Protein AF-R5EYQ6-F1 (afdb_monomer)

Sequence (93 aa):
MSRKNGRQNLSRTGDRETVYLKNVVTGPNIQVGDYTIYNVFVHDPRNFEKNNVLYHYPVNGDKLKIGKFYSIACGAKFLFASGNHTMRSFSLA

Mean predicted aligned error: 6.98 Å

pLDDT: mean 86.94, std 16.35, range [35.78, 98.0]

Solvent-accessible surface area (backbone atoms only — not comparable to full-atom values): 5867 Å² total; per-residue (Å²): 135,83,80,77,56,92,74,77,43,36,73,45,94,89,48,78,30,37,22,35,43,51,71,54,61,78,56,91,50,52,45,58,26,64,78,14,34,33,38,27,89,89,56,68,46,67,44,44,65,78,76,25,49,39,53,75,54,78,91,72,72,67,68,51,80,45,66,58,68,41,79,43,59,61,87,62,70,46,80,34,78,70,69,58,74,83,83,76,75,90,71,89,127

Secondary structure (DSSP, 8-state):
-----TTTTBSSTT-SSEEEHHHH---TTEEE-TT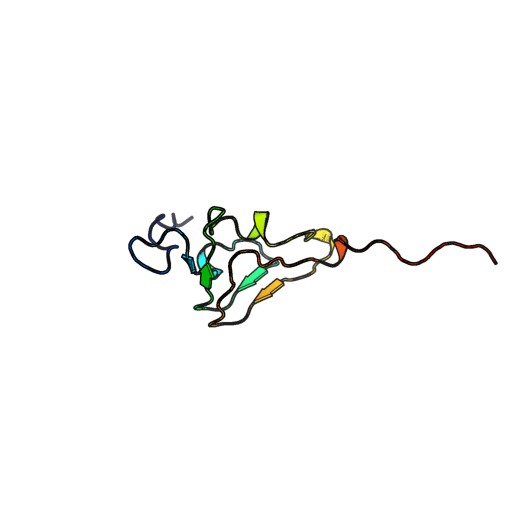-EEE-SSS-GGGHHHHHEES--GGG---EEE-SS-EEPTT--EE-GGGPPP-------

Foldseek 3Di:
DDPPDPQQQAPDVPDQFKGQLVVLDDDPQEAEEEQEMEGEDPDGSSCCCVPAEPQDDVVVVHHHHYYYNHYHYYPHHDYDPNVDDDPDDPDDD

Nearest PDB structures (foldseek):
  6x3c-assembly2_B  TM=8.855E-01  e=6.239E-05  Staphylococcus aureus
  1mr7-assembly1_C  TM=8.202E-01  e=7.070E-04  Enterococcus faecium
  1xat-assembly1_A  TM=7.891E-01  e=1.335E-02  Pseudomonas aeruginosa
  6mfk-assembly1_A  TM=8.001E-01  e=6.187E-02  Elizabethkingia anophelis
  6pua-assembly1_A  TM=7.308E-01  e=5.108E-02  Vibrio cholerae O1 biovar El Tor str. N16961

Radius of gyration: 16.55 Å; Cα contacts (8 Å, |Δi|>4): 139; chains: 1; bounding box: 60×28×34 Å

Structure (mmCIF, N/CA/C/O backbone):
data_AF-R5EYQ6-F1
#
_entry.id   AF-R5EYQ6-F1
#
loop_
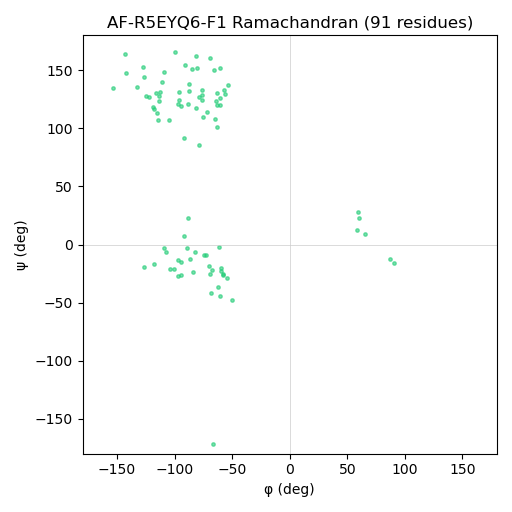_atom_site.group_PDB
_atom_site.id
_atom_site.type_symbol
_atom_site.label_atom_id
_atom_site.label_alt_id
_atom_site.label_comp_id
_atom_site.label_asym_id
_atom_site.label_entity_id
_atom_site.label_seq_id
_atom_site.pdbx_PDB_ins_code
_atom_site.Cartn_x
_atom_site.Cartn_y
_atom_site.Cartn_z
_atom_site.occupancy
_atom_site.B_iso_or_equiv
_atom_site.auth_seq_id
_atom_site.auth_comp_id
_atom_site.auth_asym_id
_atom_site.auth_atom_id
_atom_site.pdbx_PDB_model_num
ATOM 1 N N . MET A 1 1 ? -17.645 -16.324 -7.394 1.00 35.78 1 MET A N 1
ATOM 2 C CA . MET A 1 1 ? -17.170 -14.937 -7.172 1.00 35.78 1 MET A CA 1
ATOM 3 C C . MET A 1 1 ? -18.123 -14.203 -6.231 1.00 35.78 1 MET A C 1
ATOM 5 O O . MET A 1 1 ? -19.227 -13.878 -6.646 1.00 35.78 1 MET A O 1
ATOM 9 N N . SER A 1 2 ? -17.747 -13.971 -4.968 1.00 37.72 2 SER A N 1
ATOM 10 C CA . SER A 1 2 ? -18.587 -13.206 -4.031 1.00 37.72 2 SER A CA 1
ATOM 11 C C . SER A 1 2 ? -18.400 -11.705 -4.267 1.00 37.72 2 SER A C 1
ATOM 13 O O . SER A 1 2 ? -17.288 -11.189 -4.145 1.00 37.72 2 SER A O 1
ATOM 15 N N . ARG A 1 3 ? -19.477 -11.010 -4.652 1.00 39.84 3 ARG A N 1
ATOM 16 C CA . ARG A 1 3 ? -19.509 -9.551 -4.814 1.00 39.84 3 ARG A CA 1
ATOM 17 C C . ARG A 1 3 ? -19.258 -8.905 -3.446 1.00 39.84 3 ARG A C 1
ATOM 19 O O . ARG A 1 3 ? -20.167 -8.837 -2.623 1.00 39.84 3 ARG A O 1
ATOM 26 N N . LYS A 1 4 ? -18.035 -8.424 -3.188 1.00 45.81 4 LYS A N 1
ATOM 27 C CA . LYS A 1 4 ? -17.754 -7.605 -2.000 1.00 45.81 4 LYS A CA 1
ATOM 28 C C . LYS A 1 4 ? -18.535 -6.294 -2.124 1.00 45.81 4 LYS A C 1
ATOM 30 O O . LYS A 1 4 ? -18.244 -5.457 -2.972 1.00 45.81 4 LYS A O 1
ATOM 35 N N . ASN A 1 5 ? -19.580 -6.168 -1.313 1.00 41.31 5 ASN A N 1
ATOM 36 C CA . ASN A 1 5 ? -20.477 -5.020 -1.266 1.00 41.31 5 ASN A CA 1
ATOM 37 C C . ASN A 1 5 ? -19.669 -3.731 -1.004 1.00 41.31 5 ASN A C 1
ATOM 39 O O . ASN A 1 5 ? -18.880 -3.691 -0.062 1.00 41.31 5 ASN A O 1
ATOM 43 N N . GLY A 1 6 ? -19.859 -2.676 -1.805 1.00 47.09 6 GLY A N 1
ATOM 44 C CA . GLY A 1 6 ? -19.010 -1.467 -1.827 1.00 47.09 6 GLY A CA 1
ATOM 45 C C . GLY A 1 6 ? -18.947 -0.646 -0.526 1.00 47.09 6 GLY A C 1
ATOM 46 O O . GLY A 1 6 ? -18.211 0.338 -0.464 1.00 47.09 6 GLY A O 1
ATOM 47 N N . ARG A 1 7 ? -19.697 -1.051 0.508 1.00 48.62 7 ARG A N 1
ATOM 48 C CA . ARG A 1 7 ? -19.690 -0.495 1.871 1.00 48.62 7 ARG A CA 1
ATOM 49 C C . ARG A 1 7 ? -18.763 -1.239 2.850 1.00 48.62 7 ARG A C 1
ATOM 51 O O . ARG A 1 7 ? -18.452 -0.687 3.891 1.00 48.62 7 ARG A O 1
ATOM 58 N N . GLN A 1 8 ? -18.298 -2.448 2.518 1.00 51.50 8 GLN A N 1
ATOM 59 C CA . GLN A 1 8 ? -17.461 -3.308 3.386 1.00 51.50 8 GLN A CA 1
ATOM 60 C C . GLN A 1 8 ? -15.957 -2.953 3.355 1.00 51.50 8 GLN A C 1
ATOM 62 O O . GLN A 1 8 ? -15.156 -3.532 4.085 1.00 51.50 8 GLN A O 1
ATOM 67 N N . ASN A 1 9 ? -15.548 -2.030 2.481 1.00 60.91 9 ASN A N 1
ATOM 68 C CA . ASN A 1 9 ? -14.134 -1.688 2.282 1.00 60.91 9 ASN A CA 1
ATOM 69 C C . ASN A 1 9 ? -13.687 -0.453 3.075 1.00 60.91 9 ASN A C 1
ATOM 71 O O . ASN A 1 9 ? -12.490 -0.202 3.177 1.00 60.91 9 ASN A O 1
ATOM 75 N N . LEU A 1 10 ? -14.637 0.315 3.607 1.00 61.59 10 LEU A N 1
ATOM 76 C CA . LEU A 1 10 ? -14.383 1.543 4.353 1.00 61.59 10 LEU A CA 1
ATOM 77 C C . LEU A 1 10 ? -14.166 1.192 5.823 1.00 61.59 10 LEU A C 1
ATOM 79 O O . LEU A 1 10 ? -14.876 0.342 6.361 1.00 61.59 10 LEU A O 1
ATOM 83 N N . SER A 1 11 ? -13.184 1.820 6.468 1.00 68.75 11 SER A N 1
ATOM 84 C CA . SER A 1 11 ? -12.895 1.532 7.880 1.00 68.75 11 SER A CA 1
ATOM 85 C C . SER A 1 11 ? -14.001 2.033 8.818 1.00 68.75 11 SER A C 1
ATOM 87 O O . SER A 1 11 ? -14.170 1.496 9.912 1.00 68.75 11 SER A O 1
ATOM 89 N N . ARG A 1 12 ? -14.757 3.060 8.398 1.00 74.69 12 ARG A N 1
ATOM 90 C CA . ARG A 1 12 ? -15.804 3.735 9.178 1.00 74.69 12 ARG A CA 1
ATOM 91 C C . ARG A 1 12 ? -16.990 4.126 8.292 1.00 74.69 12 ARG A C 1
ATOM 93 O O . ARG A 1 12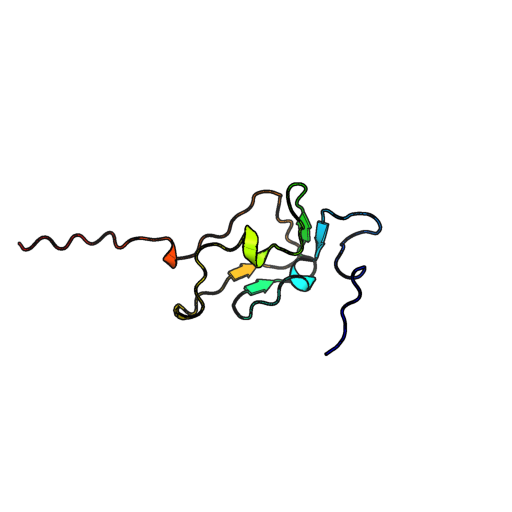 ? -16.822 4.472 7.125 1.00 74.69 12 ARG A O 1
ATOM 100 N N . THR A 1 13 ? -18.201 4.110 8.849 1.00 76.00 13 THR A N 1
ATOM 101 C CA . THR A 1 13 ? -19.420 4.538 8.142 1.00 76.00 13 THR A CA 1
ATOM 102 C C . THR A 1 13 ? -19.333 6.021 7.778 1.00 76.00 13 THR A C 1
ATOM 104 O O . THR A 1 13 ? -19.210 6.863 8.659 1.00 76.00 13 THR A O 1
ATOM 107 N N . GLY A 1 14 ? -19.407 6.341 6.484 1.00 79.44 14 GLY A N 1
ATOM 108 C CA 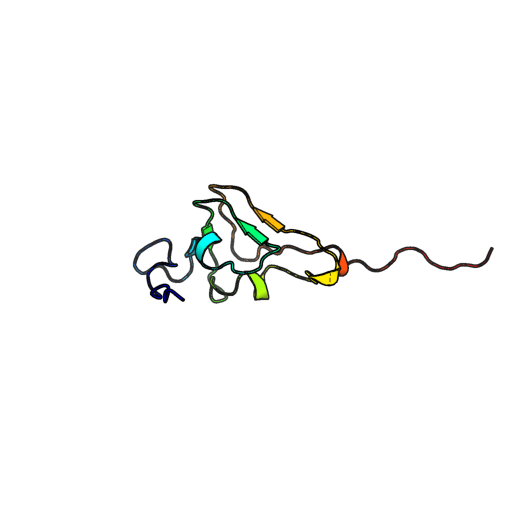. GLY A 1 14 ? -19.355 7.719 5.975 1.00 79.44 14 GLY A CA 1
ATOM 109 C C . GLY A 1 14 ? -17.950 8.237 5.645 1.00 79.44 14 GLY A C 1
ATOM 110 O O . GLY A 1 14 ? -17.841 9.189 4.878 1.00 79.44 14 GLY A O 1
ATOM 111 N N . ASP A 1 15 ? -16.894 7.577 6.125 1.00 85.38 15 ASP A N 1
ATOM 112 C CA . ASP A 1 15 ? -15.515 7.856 5.714 1.00 85.38 15 ASP A CA 1
ATOM 113 C C . ASP A 1 15 ? -15.287 7.259 4.321 1.00 85.38 15 ASP A C 1
ATOM 115 O O . ASP A 1 15 ? -15.547 6.077 4.108 1.00 85.38 15 ASP A O 1
ATOM 119 N N . ARG A 1 16 ? -14.859 8.080 3.358 1.00 89.38 16 ARG A N 1
ATOM 120 C CA . ARG A 1 16 ? -14.529 7.656 1.985 1.00 89.38 16 ARG A CA 1
ATOM 121 C C . ARG A 1 16 ? -13.031 7.662 1.698 1.00 89.38 16 ARG A C 1
ATOM 123 O O . ARG A 1 16 ? -12.628 7.215 0.628 1.00 89.38 16 ARG A O 1
ATOM 130 N N . GLU A 1 17 ? -12.239 8.159 2.634 1.00 93.94 17 GLU A N 1
ATOM 131 C CA . GLU A 1 17 ? -10.809 8.426 2.501 1.00 93.94 17 GLU A CA 1
ATOM 132 C C . GLU A 1 17 ? -9.976 7.318 3.146 1.00 93.94 17 GLU A C 1
ATOM 134 O O . GLU A 1 17 ? -8.819 7.121 2.779 1.00 93.94 17 GLU A O 1
ATOM 139 N N . THR A 1 18 ? -10.567 6.550 4.067 1.00 94.94 18 THR A N 1
ATOM 140 C CA . THR A 1 18 ? -9.895 5.453 4.770 1.00 94.94 18 THR A CA 1
ATOM 141 C C . THR A 1 18 ? -10.457 4.082 4.405 1.00 94.94 18 THR A C 1
ATOM 143 O O . THR A 1 18 ? -11.660 3.822 4.488 1.00 94.94 18 THR A O 1
ATOM 146 N N . VAL A 1 19 ? -9.562 3.146 4.091 1.00 95.50 19 VAL A N 1
ATOM 147 C CA . VAL A 1 19 ? -9.897 1.739 3.828 1.00 95.50 19 VAL A CA 1
ATOM 148 C C . VAL A 1 19 ? -9.053 0.797 4.669 1.00 95.50 19 VAL A C 1
ATOM 150 O O . VAL A 1 19 ? -7.904 1.096 4.995 1.00 95.50 19 VAL A O 1
ATOM 153 N N . TYR A 1 20 ? -9.594 -0.387 4.958 1.00 96.25 20 TYR A N 1
ATOM 154 C CA . TYR A 1 20 ? -8.752 -1.515 5.347 1.00 96.25 20 TYR A CA 1
ATOM 155 C C . TYR A 1 20 ? -7.992 -1.996 4.117 1.00 96.25 20 TYR A C 1
ATOM 157 O O . TYR A 1 20 ? -8.587 -2.510 3.167 1.00 96.25 20 TYR A O 1
ATOM 165 N N . LEU A 1 21 ? -6.670 -1.837 4.131 1.00 95.88 21 LEU A N 1
ATOM 166 C CA . LEU A 1 21 ? -5.843 -2.033 2.947 1.00 95.88 21 LEU A CA 1
ATOM 167 C C . LEU A 1 21 ? -5.919 -3.478 2.427 1.00 95.88 21 LEU A C 1
ATOM 169 O O . LEU A 1 21 ? -6.019 -3.710 1.224 1.00 95.88 21 LEU A O 1
ATOM 173 N N . LYS A 1 22 ? -6.006 -4.452 3.340 1.00 96.31 22 LYS A N 1
ATOM 174 C CA . LYS A 1 22 ? -6.203 -5.873 3.012 1.00 96.31 22 LYS A CA 1
ATOM 175 C C . LYS A 1 22 ? -7.478 -6.146 2.194 1.00 96.31 22 LYS A C 1
ATOM 177 O O . LYS A 1 22 ? -7.538 -7.139 1.477 1.00 96.31 22 LYS A O 1
ATOM 182 N N . ASN A 1 23 ? -8.500 -5.291 2.284 1.00 94.62 23 ASN A N 1
ATOM 183 C CA . ASN A 1 23 ? -9.770 -5.497 1.583 1.00 94.62 23 ASN A CA 1
ATOM 184 C C . ASN A 1 23 ? -9.749 -5.002 0.134 1.00 94.62 23 ASN A C 1
ATOM 186 O O . ASN A 1 23 ? -10.561 -5.483 -0.662 1.00 94.62 23 ASN A O 1
ATOM 190 N N . VAL A 1 24 ? -8.858 -4.059 -0.187 1.00 94.94 24 VAL A N 1
ATOM 191 C CA . VAL A 1 24 ? -8.757 -3.424 -1.511 1.00 94.94 24 VAL A CA 1
ATOM 192 C C . VAL A 1 24 ? -7.583 -3.948 -2.337 1.00 94.94 24 VAL A C 1
ATOM 194 O O . VAL A 1 24 ? -7.623 -3.850 -3.558 1.00 94.94 24 VAL A O 1
ATOM 197 N N . VAL A 1 25 ? -6.575 -4.541 -1.694 1.00 95.81 25 VAL A N 1
ATOM 198 C CA . VAL A 1 25 ? -5.473 -5.226 -2.376 1.00 95.81 25 VAL A CA 1
ATOM 199 C C . VAL A 1 25 ? -5.936 -6.588 -2.905 1.00 95.81 25 VAL A C 1
ATOM 201 O O . VAL A 1 25 ? -6.566 -7.377 -2.199 1.00 95.81 25 VAL A O 1
ATOM 204 N N . THR A 1 26 ? -5.607 -6.858 -4.162 1.00 95.06 26 THR A N 1
ATOM 205 C CA . THR A 1 26 ? -5.897 -8.076 -4.925 1.00 95.06 26 THR A CA 1
ATOM 206 C C . THR A 1 26 ? -4.650 -8.703 -5.555 1.00 95.06 26 THR A C 1
ATOM 208 O O . THR A 1 26 ? -4.676 -9.889 -5.885 1.00 95.06 26 THR A O 1
ATOM 211 N N . GLY A 1 27 ? -3.558 -7.946 -5.705 1.00 92.69 27 GLY A N 1
ATOM 212 C CA . GLY A 1 27 ? -2.327 -8.393 -6.343 1.00 92.69 27 GLY A CA 1
ATOM 213 C C . GLY A 1 27 ? -1.651 -9.547 -5.584 1.00 92.69 27 GLY A C 1
ATOM 214 O O . GLY A 1 27 ? -1.408 -9.431 -4.383 1.00 92.69 27 GLY A O 1
ATOM 215 N N . PRO A 1 28 ? -1.269 -10.650 -6.259 1.00 93.56 28 PRO A N 1
ATOM 216 C CA . PRO A 1 28 ? -0.724 -11.844 -5.596 1.00 93.56 28 PRO A CA 1
ATOM 217 C C . PRO A 1 28 ? 0.655 -11.614 -4.957 1.00 93.56 28 PRO A C 1
ATOM 219 O O . PRO A 1 28 ? 1.048 -12.325 -4.030 1.00 93.56 28 PRO A O 1
ATOM 222 N N . ASN A 1 29 ? 1.384 -10.601 -5.431 1.00 95.69 29 ASN A N 1
ATOM 223 C CA . ASN A 1 29 ? 2.700 -10.219 -4.923 1.00 95.69 29 ASN A CA 1
ATOM 224 C C . ASN A 1 29 ? 2.629 -9.149 -3.819 1.00 95.69 29 ASN A C 1
ATOM 226 O O . ASN A 1 29 ? 3.667 -8.651 -3.384 1.00 95.69 29 ASN A O 1
ATOM 230 N N . ILE A 1 30 ? 1.430 -8.800 -3.345 1.00 97.25 30 ILE A N 1
ATOM 231 C CA . ILE A 1 30 ? 1.219 -7.836 -2.265 1.00 97.25 30 ILE A CA 1
ATOM 232 C C . ILE A 1 30 ? 0.517 -8.553 -1.112 1.00 97.25 30 ILE A C 1
ATOM 234 O O . ILE A 1 30 ? -0.590 -9.064 -1.238 1.00 97.25 30 ILE A O 1
ATOM 238 N N . GLN A 1 31 ? 1.176 -8.595 0.040 1.00 97.56 31 GLN A N 1
ATOM 239 C CA . GLN A 1 31 ? 0.669 -9.220 1.255 1.00 97.56 31 GLN A CA 1
ATOM 240 C C . GLN A 1 31 ? 0.432 -8.140 2.298 1.00 97.56 31 GLN A C 1
ATOM 242 O O . GLN A 1 31 ? 1.347 -7.397 2.649 1.00 97.56 31 GLN A O 1
ATOM 247 N N . VAL A 1 32 ? -0.798 -8.067 2.802 1.00 98.00 32 VAL A N 1
ATOM 248 C CA . VAL A 1 32 ? -1.211 -7.059 3.779 1.00 98.00 32 VAL A CA 1
ATOM 249 C C . VAL A 1 32 ? -1.784 -7.744 5.009 1.00 98.00 32 VAL A C 1
ATOM 251 O O . VAL A 1 32 ? -2.672 -8.597 4.911 1.00 98.00 32 VAL A O 1
ATOM 254 N N . GLY A 1 33 ? -1.264 -7.368 6.173 1.00 97.56 33 GLY A N 1
ATOM 255 C CA . GLY A 1 33 ? -1.756 -7.821 7.461 1.00 97.56 33 GLY A CA 1
ATOM 256 C C . GLY A 1 33 ? -3.140 -7.273 7.814 1.00 97.56 33 GLY A C 1
ATOM 257 O O . GLY A 1 33 ? -3.618 -6.281 7.266 1.00 97.56 33 GLY A O 1
ATOM 258 N N . ASP A 1 34 ? -3.799 -7.945 8.756 1.00 96.19 34 ASP A N 1
ATOM 259 C CA . ASP A 1 34 ? -5.096 -7.526 9.287 1.00 96.19 34 ASP A CA 1
ATOM 260 C C . ASP A 1 34 ? -5.022 -6.143 9.944 1.00 96.19 34 ASP A C 1
ATOM 262 O O . ASP A 1 34 ? -3.984 -5.748 10.479 1.00 96.19 34 ASP A O 1
ATOM 266 N N . TYR A 1 35 ? -6.151 -5.431 9.930 1.00 95.06 35 TYR A N 1
ATOM 267 C CA . TYR A 1 35 ? -6.327 -4.127 10.580 1.00 95.06 35 TYR A CA 1
ATOM 268 C C . TYR A 1 35 ? -5.366 -3.024 10.116 1.00 95.06 35 TYR A C 1
ATOM 270 O O . TYR A 1 35 ? -5.302 -1.967 10.736 1.00 95.06 35 TYR A O 1
ATOM 278 N N . THR A 1 36 ? -4.647 -3.239 9.017 1.00 97.12 36 THR A N 1
ATOM 279 C CA . THR A 1 36 ? -3.841 -2.198 8.386 1.00 97.12 36 THR A CA 1
ATOM 280 C C . THR A 1 36 ? -4.733 -1.284 7.562 1.00 97.12 36 THR A C 1
ATOM 282 O O . THR A 1 36 ? -5.505 -1.751 6.718 1.00 97.12 36 THR A O 1
ATOM 285 N N . ILE A 1 37 ? -4.625 0.017 7.811 1.00 96.25 37 ILE A N 1
ATOM 286 C CA . ILE A 1 37 ? -5.424 1.048 7.156 1.00 96.25 37 ILE A CA 1
ATOM 287 C C . ILE A 1 37 ? -4.577 1.878 6.197 1.00 96.25 37 ILE A C 1
ATOM 289 O O . ILE A 1 37 ? -3.387 2.108 6.421 1.00 96.25 37 ILE A O 1
ATOM 293 N N . TYR A 1 38 ? -5.221 2.351 5.138 1.00 97.06 38 TYR A N 1
ATOM 294 C CA . TYR A 1 38 ? -4.686 3.367 4.243 1.00 97.06 38 TYR A CA 1
ATOM 295 C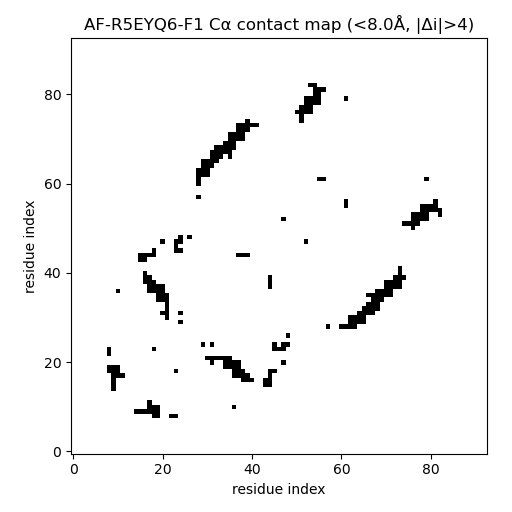 C . TYR A 1 38 ? -5.653 4.547 4.214 1.00 97.06 38 TYR A C 1
ATOM 297 O O . TYR A 1 38 ? -6.845 4.339 3.985 1.00 97.06 38 TYR A O 1
ATOM 305 N N . ASN A 1 39 ? -5.144 5.753 4.469 1.00 95.44 39 ASN A N 1
ATOM 306 C CA . ASN A 1 39 ? -5.909 6.995 4.411 1.00 95.44 39 ASN A CA 1
ATOM 307 C C . ASN A 1 39 ? -5.362 7.910 3.304 1.00 95.44 39 ASN A C 1
ATOM 309 O O . ASN A 1 39 ? -4.154 8.144 3.219 1.00 95.44 39 ASN A O 1
ATOM 313 N N . VAL A 1 40 ? -6.249 8.422 2.451 1.00 94.88 40 VAL A N 1
ATOM 314 C CA . VAL A 1 40 ? -5.913 9.345 1.363 1.00 94.88 40 VAL A CA 1
ATOM 315 C C . VAL A 1 40 ? -7.104 10.231 1.008 1.00 94.88 40 VAL A C 1
ATOM 317 O O . VAL A 1 40 ? -8.216 9.750 0.831 1.00 94.88 40 VAL A O 1
ATOM 320 N N . PHE A 1 41 ? -6.842 11.527 0.852 1.00 93.56 41 PHE A N 1
ATOM 321 C CA . PHE A 1 41 ? -7.847 12.543 0.507 1.00 93.56 41 PHE A CA 1
ATOM 322 C C . PHE A 1 41 ? -7.696 13.089 -0.927 1.00 93.56 41 PHE A C 1
ATOM 324 O O . PHE A 1 41 ? -8.501 13.898 -1.375 1.00 93.56 41 PHE A O 1
ATOM 331 N N . VAL A 1 42 ? -6.667 12.660 -1.674 1.00 93.44 42 VAL A N 1
ATOM 332 C CA . VAL A 1 42 ? -6.405 13.127 -3.056 1.00 93.44 42 VAL A CA 1
ATOM 333 C C . VAL A 1 42 ? -6.943 12.194 -4.146 1.00 93.44 42 VAL A C 1
ATOM 335 O O . VAL A 1 42 ? -7.233 12.633 -5.258 1.00 93.44 42 VAL A O 1
ATOM 338 N N . HIS A 1 43 ? -7.066 10.899 -3.859 1.00 92.19 43 HIS A N 1
ATOM 339 C CA . HIS A 1 43 ? -7.460 9.856 -4.809 1.00 92.19 43 HIS A CA 1
ATOM 340 C C . HIS A 1 43 ? -8.341 8.822 -4.109 1.00 92.19 43 HIS A C 1
ATOM 342 O O . HIS A 1 43 ? -8.322 8.730 -2.886 1.00 92.19 43 HIS A O 1
ATOM 348 N N . ASP A 1 44 ? -9.058 7.997 -4.879 1.00 92.94 44 ASP A N 1
ATOM 349 C CA . ASP A 1 44 ? -9.803 6.873 -4.306 1.00 92.94 44 ASP A CA 1
ATOM 350 C C . ASP A 1 44 ? -8.832 5.903 -3.587 1.00 92.94 44 ASP A C 1
ATOM 352 O O . ASP A 1 44 ? -7.939 5.350 -4.247 1.00 92.94 44 ASP A O 1
ATOM 356 N N . PRO A 1 45 ? -8.991 5.662 -2.267 1.00 93.75 45 PRO A N 1
ATOM 357 C CA . PRO A 1 45 ? -8.127 4.767 -1.489 1.00 93.75 45 PRO A CA 1
ATOM 358 C C . PRO A 1 45 ? -8.111 3.321 -1.999 1.00 93.75 45 PRO A C 1
ATOM 360 O O . PRO A 1 45 ? -7.175 2.570 -1.719 1.00 93.75 45 PRO A O 1
ATOM 363 N N . ARG A 1 46 ? -9.121 2.911 -2.776 1.00 93.62 46 ARG A N 1
ATOM 364 C CA . ARG A 1 46 ? -9.203 1.577 -3.395 1.00 93.62 46 ARG A CA 1
ATOM 365 C C . ARG A 1 46 ? -8.184 1.389 -4.516 1.00 93.62 46 ARG A C 1
ATOM 367 O O . ARG A 1 46 ? -7.870 0.257 -4.857 1.00 93.62 46 ARG A O 1
ATOM 374 N N . ASN A 1 47 ? -7.635 2.479 -5.053 1.00 95.31 47 ASN A N 1
ATOM 375 C CA . ASN A 1 47 ? -6.624 2.458 -6.109 1.00 95.31 47 ASN A CA 1
ATOM 376 C C . ASN A 1 47 ? -5.185 2.381 -5.566 1.00 95.31 47 ASN A C 1
ATOM 378 O O . ASN A 1 47 ? -4.251 2.768 -6.269 1.00 95.31 47 ASN A O 1
ATOM 382 N N . PHE A 1 48 ? -4.990 1.888 -4.337 1.00 96.44 48 PHE A N 1
ATOM 383 C CA . PHE A 1 48 ? -3.675 1.787 -3.697 1.00 96.44 48 PHE A CA 1
ATOM 384 C C . PHE A 1 48 ? -2.624 1.104 -4.583 1.00 96.44 48 PHE A C 1
ATOM 386 O O . PHE A 1 48 ? -1.530 1.631 -4.749 1.00 96.44 48 PHE A O 1
ATOM 393 N N . GLU A 1 49 ? -2.948 -0.039 -5.197 1.00 95.88 49 GLU A N 1
ATOM 394 C CA . GLU A 1 49 ? -1.983 -0.762 -6.040 1.00 95.88 49 GLU A CA 1
ATOM 395 C C . GLU A 1 49 ? -1.520 0.085 -7.224 1.00 95.88 49 GLU A C 1
ATOM 397 O O . GLU A 1 49 ? -0.329 0.190 -7.483 1.00 95.88 49 GLU A O 1
ATOM 402 N N . LYS A 1 50 ? -2.454 0.758 -7.898 1.00 95.38 50 LYS A N 1
ATOM 403 C CA . LYS A 1 50 ? -2.149 1.593 -9.062 1.00 95.38 50 LYS A CA 1
ATOM 404 C C . LYS A 1 50 ? -1.352 2.841 -8.688 1.00 95.38 50 LYS A C 1
ATOM 406 O O . LYS A 1 50 ? -0.462 3.253 -9.424 1.00 95.38 50 LYS A O 1
ATOM 411 N N . ASN A 1 51 ? -1.715 3.479 -7.579 1.00 96.50 51 ASN A N 1
ATOM 412 C CA . ASN A 1 51 ? -1.218 4.810 -7.253 1.00 96.50 51 ASN A CA 1
ATOM 413 C C . ASN A 1 51 ? 0.009 4.779 -6.341 1.00 96.50 51 ASN A C 1
ATOM 415 O O . ASN A 1 51 ? 0.776 5.742 -6.334 1.00 96.50 51 ASN A O 1
ATOM 419 N N . ASN A 1 52 ? 0.186 3.733 -5.536 1.00 97.25 52 ASN A N 1
ATOM 420 C CA . ASN A 1 52 ? 1.166 3.705 -4.454 1.00 97.25 52 ASN A CA 1
ATOM 421 C C . ASN A 1 52 ? 2.226 2.619 -4.634 1.00 97.25 52 ASN A C 1
ATOM 423 O O . ASN A 1 52 ? 3.269 2.733 -4.000 1.00 97.25 52 ASN A O 1
ATOM 427 N N . VAL A 1 53 ? 2.006 1.618 -5.490 1.00 97.00 53 VAL A N 1
ATOM 428 C CA . VAL A 1 53 ? 2.985 0.563 -5.785 1.00 97.00 53 VAL A CA 1
ATOM 429 C C . VAL A 1 53 ? 3.589 0.823 -7.162 1.00 97.00 53 VAL A C 1
ATOM 431 O O . VAL A 1 53 ? 2.929 0.677 -8.186 1.00 97.00 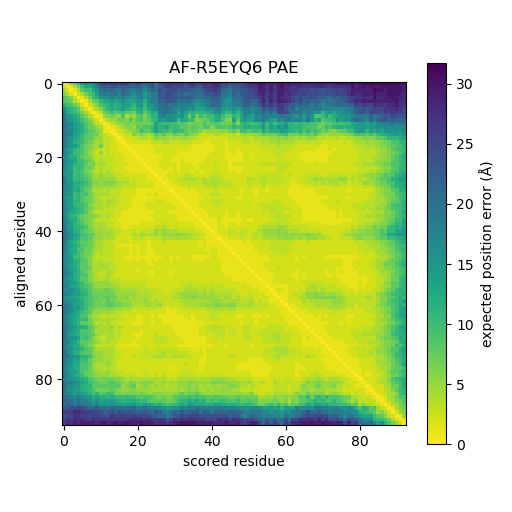53 VAL A O 1
ATOM 434 N N . LEU A 1 54 ? 4.844 1.268 -7.186 1.00 96.56 54 LEU A N 1
ATOM 435 C CA . LEU A 1 54 ? 5.511 1.755 -8.391 1.00 96.56 54 LEU A CA 1
ATOM 436 C C . LEU A 1 54 ? 6.608 0.789 -8.833 1.00 96.56 54 LEU A C 1
ATOM 438 O O . LEU A 1 54 ? 7.368 0.284 -8.006 1.00 96.56 54 LEU A O 1
ATOM 442 N N . TYR A 1 55 ? 6.715 0.590 -10.148 1.00 95.94 55 TYR A N 1
ATOM 443 C CA . TYR A 1 55 ? 7.725 -0.267 -10.783 1.00 95.94 55 TYR A CA 1
ATOM 444 C C . TYR A 1 55 ? 7.680 -1.737 -10.337 1.00 95.94 55 TYR A C 1
ATOM 446 O O . TYR A 1 55 ? 8.699 -2.422 -10.345 1.00 95.94 55 TYR A O 1
ATOM 454 N N . HIS A 1 56 ? 6.505 -2.229 -9.937 1.00 95.12 56 HIS A N 1
ATOM 455 C CA . HIS A 1 56 ? 6.327 -3.611 -9.497 1.00 95.12 56 HIS A CA 1
ATOM 456 C C . HIS A 1 56 ? 5.912 -4.500 -10.671 1.00 95.12 56 HIS A C 1
ATOM 458 O O . HIS A 1 56 ? 4.729 -4.625 -10.987 1.00 95.12 56 HIS A O 1
ATOM 464 N N . TYR A 1 57 ? 6.892 -5.095 -11.352 1.00 91.62 57 TYR A N 1
ATOM 465 C CA . TYR A 1 57 ? 6.628 -5.983 -12.485 1.00 91.62 57 TYR A CA 1
ATOM 466 C C . TYR A 1 57 ? 6.612 -7.453 -12.042 1.00 91.62 57 TYR A C 1
ATOM 468 O O . TYR A 1 57 ? 7.625 -7.936 -11.536 1.00 91.62 57 TYR A O 1
ATOM 476 N N . PRO A 1 58 ? 5.527 -8.214 -12.305 1.00 88.62 58 PRO A N 1
ATOM 477 C CA . PRO A 1 58 ? 5.400 -9.606 -11.860 1.00 88.62 58 PRO A CA 1
ATOM 478 C C . PRO A 1 58 ? 6.550 -10.531 -12.274 1.00 88.62 58 PRO A C 1
ATOM 480 O O . PRO A 1 58 ? 6.847 -11.483 -11.557 1.00 88.62 58 PRO A O 1
ATOM 483 N N . VAL A 1 59 ? 7.208 -10.236 -13.402 1.00 91.94 59 VAL A N 1
ATOM 484 C CA . VAL A 1 59 ? 8.355 -10.994 -13.929 1.00 91.94 59 VAL A CA 1
ATOM 485 C C . VAL A 1 59 ? 9.536 -11.069 -12.953 1.00 91.94 59 VAL A C 1
ATOM 487 O O . VAL A 1 59 ? 10.283 -12.040 -12.987 1.00 91.94 59 VAL A O 1
ATOM 490 N N . ASN A 1 60 ? 9.684 -10.093 -12.052 1.00 91.25 60 ASN A N 1
ATOM 491 C CA . ASN A 1 60 ? 10.811 -10.040 -11.117 1.00 91.25 60 ASN A CA 1
ATOM 492 C 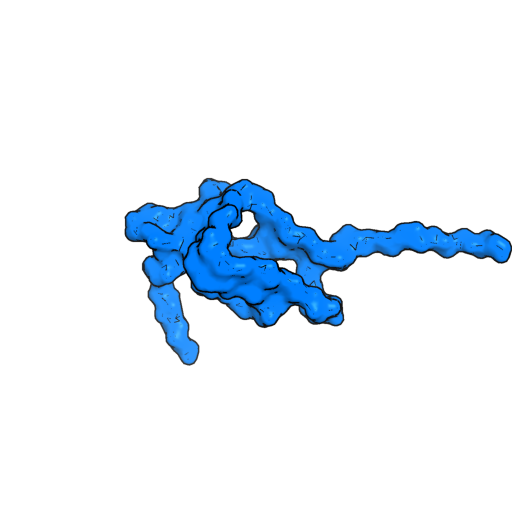C . ASN A 1 60 ? 10.575 -10.844 -9.831 1.00 91.25 60 ASN A C 1
ATOM 494 O O . ASN A 1 60 ? 11.516 -11.071 -9.074 1.00 91.25 60 ASN A O 1
ATOM 498 N N . GLY A 1 61 ? 9.336 -11.279 -9.570 1.00 91.50 61 GLY A N 1
ATOM 499 C CA . GLY A 1 61 ? 8.991 -12.096 -8.400 1.00 91.50 61 GLY A CA 1
ATOM 500 C C . GLY A 1 61 ? 9.157 -11.398 -7.040 1.00 91.50 61 GLY A C 1
ATOM 501 O O . GLY A 1 61 ? 9.049 -12.044 -5.994 1.00 91.50 61 GLY A O 1
ATOM 502 N N . ASP A 1 62 ? 9.402 -10.091 -7.041 1.00 94.25 62 ASP A N 1
ATOM 503 C CA . ASP A 1 62 ? 9.462 -9.226 -5.872 1.00 94.25 62 ASP A CA 1
ATOM 504 C C . ASP A 1 62 ? 8.096 -9.116 -5.180 1.00 94.25 62 ASP A C 1
ATOM 506 O O . ASP A 1 62 ? 7.034 -9.259 -5.793 1.00 94.25 62 ASP A O 1
ATOM 510 N N . LYS A 1 63 ? 8.108 -8.905 -3.858 1.00 95.56 63 LYS A N 1
ATOM 511 C CA . LYS A 1 63 ? 6.892 -8.909 -3.031 1.00 95.56 63 LYS A CA 1
ATOM 512 C C . LYS A 1 63 ? 6.838 -7.708 -2.100 1.00 95.56 63 LYS A C 1
ATOM 514 O O . LYS A 1 63 ? 7.807 -7.426 -1.399 1.00 95.56 63 LYS A O 1
ATOM 519 N N . LEU A 1 64 ? 5.669 -7.076 -2.019 1.00 96.88 64 LEU A N 1
ATOM 520 C CA . LEU A 1 64 ? 5.349 -6.094 -0.987 1.00 96.88 64 LEU A CA 1
ATOM 521 C C . LEU A 1 64 ? 4.770 -6.822 0.228 1.00 96.88 64 LEU A C 1
ATOM 523 O O . LEU A 1 64 ? 3.739 -7.479 0.108 1.00 96.88 64 LEU A O 1
ATOM 527 N N . LYS A 1 65 ? 5.395 -6.702 1.400 1.00 97.62 65 LYS A N 1
ATOM 528 C CA . LYS A 1 65 ? 4.847 -7.231 2.658 1.00 97.62 65 LYS A CA 1
ATOM 529 C C . LYS A 1 65 ? 4.593 -6.091 3.632 1.00 97.62 65 LYS A C 1
ATOM 531 O O . LYS A 1 65 ? 5.529 -5.434 4.074 1.00 97.62 65 LYS A O 1
ATOM 536 N N . ILE A 1 66 ? 3.330 -5.886 3.979 1.00 98.00 66 ILE A N 1
ATOM 537 C CA . ILE A 1 66 ? 2.882 -4.890 4.950 1.00 98.00 66 ILE A CA 1
ATOM 538 C C . ILE A 1 66 ? 2.315 -5.639 6.157 1.00 98.00 66 ILE A C 1
ATOM 540 O O . ILE A 1 66 ? 1.475 -6.527 6.004 1.00 98.00 66 ILE A O 1
ATOM 544 N N . GLY A 1 67 ? 2.795 -5.292 7.353 1.00 97.88 67 GLY A N 1
ATOM 545 C CA . GLY A 1 67 ? 2.405 -5.921 8.616 1.00 97.88 67 GLY A CA 1
ATOM 546 C C . GLY A 1 67 ? 0.945 -5.679 9.016 1.00 97.88 67 GLY A C 1
ATOM 547 O O . GLY A 1 67 ? 0.138 -5.169 8.236 1.00 97.88 67 GLY A O 1
ATOM 548 N N . LYS A 1 68 ? 0.598 -6.082 10.243 1.00 97.94 68 LYS A N 1
ATOM 549 C CA . LYS A 1 68 ? -0.726 -5.867 10.854 1.00 97.94 68 LYS A CA 1
ATOM 550 C C . LYS A 1 68 ? -0.754 -4.549 11.632 1.00 97.94 68 LYS A C 1
ATOM 552 O O . LYS A 1 68 ? 0.282 -4.133 12.142 1.00 97.94 68 LYS A O 1
ATOM 557 N N . PHE A 1 69 ? -1.940 -3.957 11.787 1.00 96.31 69 PHE A N 1
ATOM 558 C CA . PHE A 1 69 ? -2.183 -2.753 12.604 1.00 96.31 69 PHE A CA 1
ATOM 559 C C . PHE A 1 69 ? -1.394 -1.503 12.179 1.00 96.31 69 PHE A C 1
ATOM 561 O O . PHE A 1 69 ? -1.172 -0.597 12.981 1.00 96.31 69 PHE A O 1
ATOM 568 N N . TYR A 1 70 ? -0.955 -1.434 10.922 1.00 97.50 70 TYR A N 1
ATOM 569 C CA . TYR A 1 70 ? -0.249 -0.260 10.413 1.00 97.50 70 TYR A CA 1
ATOM 570 C C . TYR A 1 70 ? -1.227 0.806 9.924 1.00 97.50 70 TYR A C 1
ATOM 572 O O . TYR A 1 70 ? -2.317 0.502 9.443 1.00 97.50 70 TYR A O 1
ATOM 580 N N . SER A 1 71 ? -0.807 2.066 10.013 1.00 96.44 71 SER A N 1
ATOM 581 C CA . SER A 1 71 ? -1.510 3.198 9.412 1.00 96.44 71 SER A CA 1
ATOM 582 C C . SER A 1 71 ? -0.631 3.806 8.331 1.00 96.44 71 SER A C 1
ATOM 584 O O . SER A 1 71 ? 0.434 4.343 8.625 1.00 96.44 71 SER A O 1
ATOM 586 N N . ILE A 1 72 ? -1.056 3.689 7.075 1.00 97.31 72 ILE A N 1
ATOM 587 C CA . ILE A 1 72 ? -0.339 4.247 5.928 1.00 97.31 72 ILE A CA 1
ATOM 588 C C . ILE A 1 72 ? -0.978 5.586 5.577 1.00 97.31 72 ILE A C 1
ATOM 590 O O . ILE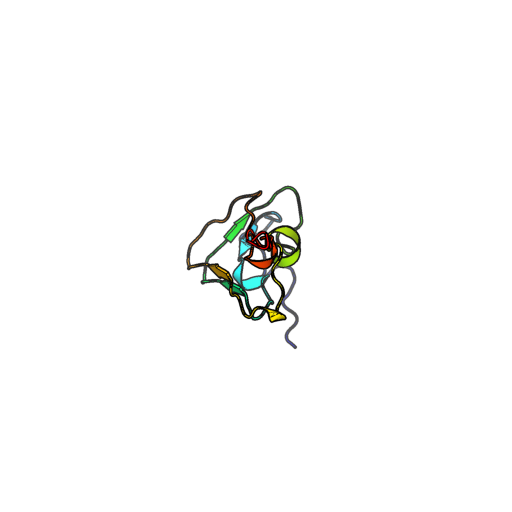 A 1 72 ? -2.175 5.662 5.292 1.00 97.31 72 ILE A O 1
ATOM 594 N N . ALA A 1 73 ? -0.164 6.637 5.619 1.00 96.19 73 ALA A N 1
ATOM 595 C CA . ALA A 1 73 ? -0.604 8.004 5.397 1.00 96.19 73 ALA A CA 1
ATOM 596 C C . ALA A 1 73 ? -0.737 8.352 3.907 1.00 96.19 73 ALA A C 1
ATOM 598 O O . ALA A 1 73 ? -0.158 7.708 3.021 1.00 96.19 73 ALA A O 1
ATOM 599 N N . CYS A 1 74 ? -1.477 9.431 3.651 1.00 96.25 74 CYS A N 1
ATOM 600 C CA . CYS A 1 74 ? -1.612 10.035 2.334 1.00 96.25 74 CYS A CA 1
ATOM 601 C C . CYS A 1 74 ? -0.224 10.339 1.740 1.00 96.25 74 CYS A C 1
ATOM 603 O O . CYS A 1 74 ? 0.672 10.813 2.434 1.00 96.25 74 CYS A O 1
ATOM 605 N N . GLY A 1 75 ? -0.037 10.043 0.452 1.00 94.19 75 GLY A N 1
ATOM 606 C CA . GLY A 1 75 ? 1.219 10.300 -0.260 1.00 94.19 75 GLY A CA 1
ATOM 607 C C . GLY A 1 75 ? 2.278 9.195 -0.173 1.00 94.19 75 GLY A C 1
ATOM 608 O O . GLY A 1 75 ? 3.197 9.211 -0.988 1.00 94.19 75 GLY A O 1
ATOM 609 N N . ALA A 1 76 ? 2.145 8.204 0.716 1.00 97.06 76 ALA A N 1
ATOM 610 C CA . ALA A 1 76 ? 3.108 7.103 0.814 1.00 97.06 76 ALA A CA 1
ATOM 611 C C . ALA A 1 76 ? 3.261 6.346 -0.520 1.00 97.06 76 ALA A C 1
ATOM 613 O O . ALA A 1 76 ? 2.261 5.972 -1.136 1.00 97.06 76 ALA A O 1
ATOM 614 N N . LYS A 1 77 ? 4.501 6.087 -0.954 1.00 97.12 77 LYS A N 1
ATOM 615 C CA . LYS A 1 77 ? 4.819 5.316 -2.167 1.00 97.12 77 LYS A CA 1
ATOM 616 C C . LYS A 1 77 ? 5.778 4.176 -1.839 1.00 97.12 77 LYS A C 1
ATOM 618 O O . LYS A 1 77 ? 6.687 4.335 -1.031 1.00 97.12 77 LYS A O 1
ATOM 623 N N . PHE A 1 78 ? 5.588 3.054 -2.517 1.00 96.75 78 PHE A N 1
ATOM 624 C CA . PHE A 1 78 ? 6.416 1.861 -2.442 1.00 96.75 78 PHE A CA 1
ATOM 625 C C . PHE A 1 78 ? 7.088 1.682 -3.802 1.00 96.75 78 PHE A C 1
ATOM 627 O O . PHE A 1 78 ? 6.419 1.361 -4.784 1.00 96.75 78 PHE A O 1
ATOM 634 N N . LEU A 1 79 ? 8.392 1.947 -3.868 1.00 96.12 79 LEU A N 1
ATOM 635 C CA . LEU A 1 79 ? 9.181 1.809 -5.090 1.00 96.12 79 LEU A CA 1
ATOM 636 C C . LEU A 1 79 ? 9.874 0.448 -5.110 1.00 96.12 79 LEU A C 1
ATOM 638 O O . LEU A 1 79 ? 10.520 0.063 -4.136 1.00 96.12 79 LEU A O 1
ATOM 642 N N . PHE A 1 80 ? 9.748 -0.256 -6.230 1.00 95.19 80 PHE A N 1
ATOM 643 C CA . PHE A 1 80 ? 10.362 -1.561 -6.443 1.00 95.19 80 PHE A CA 1
ATOM 644 C C . PHE A 1 80 ? 11.649 -1.482 -7.262 1.00 95.19 80 PHE A C 1
ATOM 646 O O . PHE A 1 80 ? 11.960 -0.469 -7.892 1.00 95.19 80 PHE A O 1
ATOM 653 N N . ALA A 1 81 ? 12.410 -2.581 -7.238 1.00 91.19 81 ALA A N 1
ATOM 654 C CA . ALA A 1 81 ? 13.766 -2.649 -7.778 1.00 91.19 81 ALA A CA 1
ATOM 655 C C . ALA A 1 81 ? 13.847 -2.333 -9.277 1.00 91.19 81 ALA A C 1
ATOM 657 O O . ALA A 1 81 ? 14.892 -1.907 -9.754 1.00 91.19 81 ALA A O 1
ATOM 658 N N . SER A 1 82 ? 12.753 -2.491 -10.022 1.00 90.56 82 SER A N 1
ATOM 659 C CA . SER A 1 82 ? 12.710 -2.170 -11.452 1.00 90.56 82 SER A CA 1
ATOM 660 C C . SER A 1 82 ? 12.720 -0.675 -11.760 1.00 90.56 82 SER A C 1
ATOM 662 O O . SER A 1 82 ? 12.860 -0.310 -12.921 1.00 90.56 82 SER A O 1
ATOM 664 N N . GLY A 1 83 ? 12.573 0.187 -10.749 1.00 88.88 83 GLY A N 1
ATOM 665 C CA . GLY A 1 83 ? 12.854 1.616 -10.883 1.00 88.88 83 GLY A CA 1
ATOM 666 C C . GLY A 1 83 ? 14.354 1.932 -10.917 1.00 88.88 83 GLY A C 1
ATOM 667 O O . GLY A 1 83 ? 14.729 3.068 -11.199 1.00 88.88 83 GLY A O 1
ATOM 668 N N . ASN A 1 84 ? 15.221 0.953 -10.637 1.00 90.31 84 ASN A N 1
ATOM 669 C CA . ASN A 1 84 ? 16.665 1.147 -10.647 1.00 90.31 84 ASN A CA 1
ATOM 670 C C . ASN A 1 84 ? 17.236 0.917 -12.048 1.00 90.31 84 ASN A C 1
ATOM 672 O O . ASN A 1 84 ? 17.002 -0.119 -12.673 1.00 90.31 84 ASN A O 1
ATOM 676 N N . HIS A 1 85 ? 18.068 1.849 -12.503 1.00 88.06 85 HIS A N 1
ATOM 677 C CA . HIS A 1 85 ? 18.937 1.626 -13.652 1.00 88.06 85 HIS A CA 1
ATOM 678 C C . HIS A 1 85 ? 20.189 0.849 -13.235 1.00 88.06 85 HIS A C 1
ATOM 680 O O . HIS A 1 85 ? 20.658 0.954 -12.098 1.00 88.06 85 HIS A O 1
ATOM 686 N N . THR A 1 86 ? 20.768 0.088 -14.168 1.00 86.06 86 THR A N 1
ATOM 687 C CA . THR A 1 86 ? 22.101 -0.482 -13.951 1.00 86.06 86 THR A CA 1
ATOM 688 C C . THR A 1 86 ? 23.107 0.647 -13.742 1.00 86.06 86 THR A C 1
ATOM 690 O O . THR A 1 86 ? 23.222 1.551 -14.563 1.00 86.06 86 THR A O 1
ATOM 693 N N . MET A 1 87 ? 23.843 0.594 -12.633 1.00 87.44 87 MET A N 1
ATOM 694 C CA . MET A 1 87 ? 24.942 1.527 -12.360 1.00 87.44 87 MET A CA 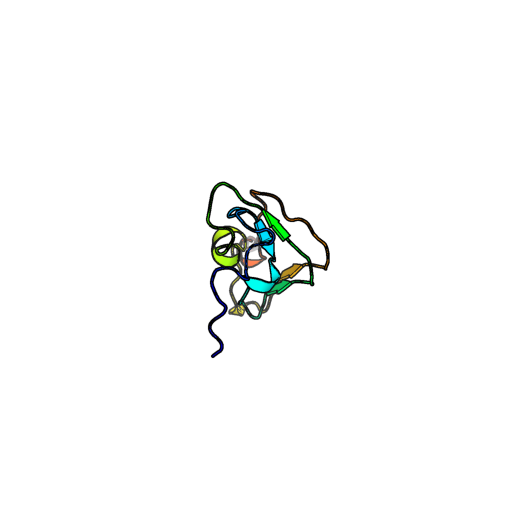1
ATOM 695 C C . MET A 1 87 ? 26.279 1.018 -12.910 1.00 87.44 87 MET A C 1
ATOM 697 O O . MET A 1 87 ? 27.295 1.702 -12.806 1.00 87.44 87 MET A O 1
ATOM 701 N N . ARG A 1 88 ? 26.305 -0.191 -13.495 1.00 82.25 88 ARG A N 1
ATOM 702 C CA . ARG A 1 88 ? 27.486 -0.674 -14.210 1.00 82.25 88 ARG A CA 1
ATOM 703 C C . ARG A 1 88 ? 27.577 0.039 -15.550 1.00 82.25 88 ARG A C 1
ATOM 705 O O . ARG A 1 88 ? 26.786 -0.231 -16.450 1.00 82.25 88 ARG A O 1
ATOM 712 N N . SER A 1 89 ? 28.573 0.908 -15.666 1.00 76.19 89 SER A N 1
ATOM 713 C CA . SER A 1 89 ? 29.068 1.360 -16.959 1.00 76.19 89 SER A CA 1
ATOM 714 C C . SER A 1 89 ? 29.931 0.254 -17.565 1.00 76.19 89 SER A C 1
ATOM 716 O O . SER A 1 89 ? 30.835 -0.262 -16.905 1.00 76.19 89 SER A O 1
ATOM 718 N N . PHE A 1 90 ? 29.657 -0.124 -18.811 1.00 67.12 90 PHE A N 1
ATOM 719 C CA . PHE A 1 90 ? 30.589 -0.923 -19.599 1.00 67.12 90 PHE A CA 1
ATOM 720 C C . PHE A 1 90 ? 31.671 0.016 -20.138 1.00 67.12 90 PHE A C 1
ATOM 722 O O . PHE A 1 90 ? 31.556 0.530 -21.246 1.00 67.12 90 PHE A O 1
ATOM 729 N N . SER A 1 91 ? 32.712 0.265 -19.343 1.00 71.25 91 SER A N 1
ATOM 730 C CA . SER A 1 91 ? 33.974 0.773 -19.880 1.00 71.25 91 SER A CA 1
ATOM 731 C C . SER A 1 91 ? 34.872 -0.428 -20.132 1.00 71.25 91 SER A C 1
ATOM 733 O O . SER A 1 91 ? 35.171 -1.174 -19.200 1.00 71.25 91 SER A O 1
ATOM 735 N N . LEU A 1 92 ? 35.266 -0.638 -21.387 1.00 62.09 92 LEU A N 1
ATOM 736 C CA . LEU A 1 92 ? 36.387 -1.519 -21.706 1.00 62.09 92 LEU A CA 1
ATOM 737 C C . LEU A 1 92 ? 37.643 -0.889 -21.089 1.00 62.09 92 LEU A C 1
ATOM 739 O O . LEU A 1 92 ? 37.911 0.290 -21.330 1.00 62.09 92 LEU A O 1
ATOM 743 N N . ALA A 1 93 ? 38.332 -1.650 -20.244 1.00 51.88 93 ALA A N 1
ATOM 744 C CA . ALA A 1 93 ? 39.701 -1.379 -19.820 1.00 51.88 93 ALA A CA 1
ATOM 745 C C . ALA A 1 93 ? 40.642 -2.246 -20.659 1.00 51.88 93 ALA A C 1
ATOM 747 O O . ALA A 1 93 ? 40.237 -3.394 -20.963 1.00 51.88 93 ALA A O 1
#